Protein AF-A0A2G2ZAR7-F1 (afdb_monomer_lite)

InterPro domains:
  IPR040283 Transmembrane protein DDB_G0292058-like [PTHR31414] (15-112)

Sequence (113 aa):
MKIIEMKRNQIRTRNTNQKQGSPVLPILCNLFNPDLTSHNCGPAEVDLDNATQVLNNYVCQVSPSGICITPGRLTPTLYSQMAAAVNMSSGLYHYSPFLVELQNCEYVRQNFW

Structure (mmCIF, N/CA/C/O backbone):
data_AF-A0A2G2ZAR7-F1
#
_entry.id   AF-A0A2G2ZAR7-F1
#
loop_
_atom_site.group_PDB
_atom_site.id
_atom_site.type_symbol
_atom_site.label_atom_id
_atom_site.label_alt_id
_atom_site.label_comp_id
_atom_site.label_asym_id
_atom_site.label_entity_id
_atom_site.label_seq_id
_atom_site.pdbx_PDB_ins_code
_atom_site.Cartn_x
_atom_site.Cartn_y
_atom_site.Cartn_z
_atom_site.occupancy
_atom_site.B_iso_or_equiv
_atom_site.auth_seq_id
_atom_site.auth_comp_id
_atom_site.auth_asym_id
_atom_site.auth_atom_id
_atom_site.pdbx_PDB_model_num
ATOM 1 N N . MET A 1 1 ? 7.981 1.345 21.037 1.00 40.19 1 MET A N 1
ATOM 2 C CA . MET A 1 1 ? 8.679 2.155 20.012 1.00 40.19 1 MET A CA 1
ATOM 3 C C . MET A 1 1 ? 10.135 1.689 19.851 1.00 40.19 1 MET A C 1
ATOM 5 O O . MET A 1 1 ? 11.051 2.344 20.303 1.00 40.19 1 MET A O 1
ATOM 9 N N . LYS A 1 2 ? 10.337 0.484 19.301 1.00 31.53 2 LYS A N 1
ATOM 10 C CA . LYS A 1 2 ? 11.649 -0.126 18.947 1.00 31.53 2 LYS A CA 1
ATOM 11 C C . LYS A 1 2 ? 11.485 -1.086 17.755 1.00 31.53 2 LYS A C 1
ATOM 13 O O . LYS A 1 2 ? 12.361 -1.223 16.912 1.00 31.53 2 LYS A O 1
ATOM 18 N N . ILE A 1 3 ? 10.292 -1.676 17.634 1.00 35.41 3 ILE A N 1
ATOM 19 C CA . ILE A 1 3 ? 9.903 -2.602 16.561 1.00 35.41 3 ILE A CA 1
ATOM 20 C C . ILE A 1 3 ? 9.839 -1.914 15.177 1.00 35.41 3 ILE A C 1
ATOM 22 O O . ILE A 1 3 ? 10.224 -2.521 14.178 1.00 35.41 3 ILE A O 1
ATOM 26 N N . ILE A 1 4 ? 9.429 -0.637 15.102 1.00 41.28 4 ILE A N 1
ATOM 27 C CA . ILE A 1 4 ? 9.350 0.112 13.829 1.00 41.28 4 ILE A CA 1
ATOM 28 C C . ILE A 1 4 ? 10.751 0.447 13.277 1.00 41.28 4 ILE A C 1
ATOM 30 O O . ILE A 1 4 ? 10.983 0.320 12.075 1.00 41.28 4 ILE A O 1
ATOM 34 N N . GLU A 1 5 ? 11.719 0.792 14.132 1.00 38.62 5 GLU A N 1
ATOM 35 C CA . GLU A 1 5 ? 13.100 1.079 13.701 1.00 38.62 5 GLU A CA 1
ATOM 36 C C . GLU A 1 5 ? 13.860 -0.173 13.253 1.00 38.62 5 GLU A C 1
ATOM 38 O O . GLU A 1 5 ? 14.587 -0.125 12.259 1.00 38.62 5 GLU A O 1
ATOM 43 N N . MET A 1 6 ? 13.630 -1.320 13.904 1.00 33.38 6 MET A N 1
ATOM 44 C CA . MET A 1 6 ? 14.234 -2.590 13.487 1.00 33.38 6 MET A CA 1
ATOM 45 C C . MET A 1 6 ? 13.785 -3.022 12.079 1.00 33.38 6 MET A C 1
ATOM 47 O O . MET A 1 6 ? 14.609 -3.505 11.302 1.00 33.38 6 MET A O 1
ATOM 51 N N . LYS A 1 7 ? 12.516 -2.795 11.697 1.00 47.66 7 LYS A N 1
ATOM 52 C CA . LYS A 1 7 ? 12.031 -3.086 10.330 1.00 47.66 7 LYS A CA 1
ATOM 53 C C . LYS A 1 7 ? 12.479 -2.052 9.294 1.00 47.66 7 LYS A C 1
ATOM 55 O O . LYS A 1 7 ? 12.788 -2.437 8.167 1.00 47.66 7 LYS A O 1
ATOM 60 N N . ARG A 1 8 ? 12.586 -0.769 9.663 1.00 47.78 8 ARG A N 1
ATOM 61 C CA . ARG A 1 8 ? 13.063 0.298 8.761 1.00 47.78 8 ARG A CA 1
ATOM 62 C C . ARG A 1 8 ? 14.489 0.022 8.258 1.00 47.78 8 ARG A C 1
ATOM 64 O O . ARG A 1 8 ? 14.761 0.195 7.072 1.00 47.78 8 ARG A O 1
ATOM 71 N N . ASN A 1 9 ? 15.366 -0.505 9.118 1.00 34.78 9 ASN A N 1
ATOM 72 C CA . ASN A 1 9 ? 16.714 -0.920 8.714 1.00 34.78 9 ASN A CA 1
ATOM 73 C C . ASN A 1 9 ? 16.735 -2.196 7.858 1.00 34.78 9 ASN A C 1
ATOM 75 O O . ASN A 1 9 ? 17.569 -2.286 6.966 1.00 34.78 9 ASN A O 1
ATOM 79 N N . GLN A 1 10 ? 15.814 -3.145 8.067 1.00 42.50 10 GLN A N 1
ATOM 80 C CA . GLN A 1 10 ? 15.716 -4.377 7.261 1.00 42.50 10 GLN A CA 1
ATOM 81 C C . GLN A 1 10 ? 15.214 -4.125 5.827 1.00 42.50 10 GLN A C 1
ATOM 83 O O . GLN A 1 10 ? 15.623 -4.827 4.905 1.00 42.50 10 GLN A O 1
ATOM 88 N N . ILE A 1 11 ? 14.366 -3.111 5.612 1.00 50.78 11 ILE A N 1
ATOM 89 C CA . ILE A 1 11 ? 13.959 -2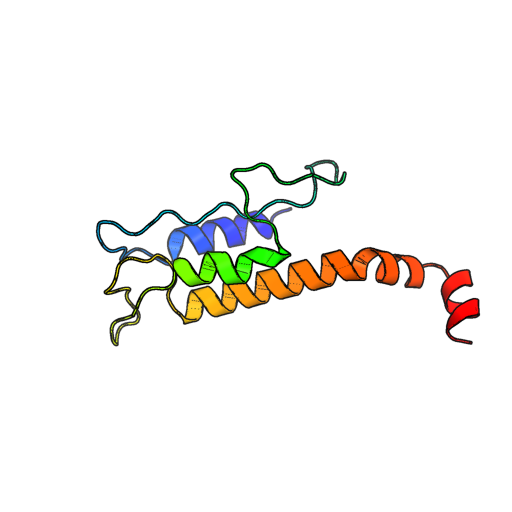.680 4.259 1.00 50.78 11 ILE A CA 1
ATOM 90 C C . ILE A 1 11 ? 15.128 -1.979 3.550 1.00 50.78 11 ILE A C 1
ATOM 92 O O . ILE A 1 11 ? 15.330 -2.165 2.351 1.00 50.78 11 ILE A O 1
ATOM 96 N N . ARG A 1 12 ? 15.946 -1.222 4.295 1.00 43.84 12 ARG A N 1
ATOM 97 C CA . ARG A 1 12 ? 17.119 -0.515 3.758 1.00 43.84 12 ARG A CA 1
ATOM 98 C C . ARG A 1 12 ? 18.260 -1.456 3.342 1.00 43.84 12 ARG A C 1
ATOM 100 O O . ARG A 1 12 ? 19.025 -1.095 2.456 1.00 43.84 12 ARG A O 1
ATOM 107 N N . THR A 1 13 ? 18.377 -2.645 3.940 1.00 39.06 13 THR A N 1
ATOM 108 C CA . THR A 1 13 ? 19.509 -3.569 3.720 1.00 39.06 13 THR A CA 1
ATOM 109 C C . THR A 1 13 ? 19.244 -4.742 2.768 1.00 39.06 13 THR A C 1
ATOM 111 O O . THR A 1 13 ? 20.197 -5.431 2.417 1.00 39.06 13 THR A O 1
ATOM 114 N N . ARG A 1 14 ? 18.011 -4.985 2.290 1.00 48.31 14 ARG A N 1
ATOM 115 C CA . ARG A 1 14 ? 17.695 -6.179 1.464 1.00 48.31 14 ARG A CA 1
ATOM 116 C C . ARG A 1 14 ? 17.771 -6.038 -0.063 1.00 48.31 14 ARG A C 1
ATOM 118 O O . ARG A 1 14 ? 17.450 -7.001 -0.747 1.00 48.31 14 ARG A O 1
ATOM 125 N N . ASN A 1 15 ? 18.205 -4.913 -0.633 1.00 50.91 15 ASN A N 1
ATOM 126 C CA . ASN A 1 15 ? 18.287 -4.774 -2.097 1.00 50.91 15 ASN A CA 1
ATOM 127 C C . ASN A 1 15 ? 19.540 -4.012 -2.543 1.00 50.91 15 ASN A C 1
ATOM 129 O O . ASN A 1 15 ? 19.493 -2.809 -2.789 1.00 50.91 15 ASN A O 1
ATOM 133 N N . THR A 1 16 ? 20.662 -4.718 -2.676 1.00 50.69 16 THR A N 1
ATOM 134 C CA . THR A 1 16 ? 21.927 -4.146 -3.171 1.00 50.69 16 THR A CA 1
ATOM 135 C C . THR A 1 16 ? 22.162 -4.335 -4.674 1.00 50.69 16 THR A C 1
ATOM 137 O O . THR A 1 16 ? 23.212 -3.942 -5.163 1.00 50.69 16 THR A O 1
ATOM 140 N N . ASN A 1 17 ? 21.185 -4.835 -5.444 1.00 59.34 17 ASN A N 1
ATOM 141 C CA . ASN A 1 17 ? 21.296 -4.973 -6.905 1.00 59.34 17 ASN A CA 1
ATOM 142 C C . ASN A 1 17 ? 20.131 -4.268 -7.619 1.00 59.34 17 ASN A C 1
ATOM 144 O O . ASN A 1 17 ? 19.208 -4.907 -8.122 1.00 59.34 17 ASN A O 1
ATOM 148 N N . GLN A 1 18 ? 20.140 -2.933 -7.614 1.00 62.72 18 GLN A N 1
ATOM 149 C CA . GLN A 1 18 ? 19.165 -2.121 -8.349 1.00 62.72 18 GLN A CA 1
ATOM 150 C C . GLN A 1 18 ? 19.697 -1.811 -9.750 1.00 62.72 18 GLN A C 1
ATOM 152 O O . GLN A 1 18 ? 20.845 -1.396 -9.907 1.00 62.72 18 GLN A O 1
ATOM 157 N N . LYS A 1 19 ? 18.857 -1.990 -10.773 1.00 69.94 19 LYS A N 1
ATOM 158 C CA . LYS A 1 19 ? 19.185 -1.584 -12.142 1.00 69.94 19 LYS A CA 1
ATOM 159 C C . LYS A 1 19 ? 19.260 -0.057 -12.235 1.00 69.94 19 LYS A C 1
ATOM 161 O O . LYS A 1 19 ? 18.475 0.666 -11.620 1.00 69.94 19 LYS A O 1
ATOM 166 N N . GLN A 1 20 ? 20.194 0.432 -13.049 1.00 71.75 20 GLN A N 1
ATOM 167 C CA . GLN A 1 20 ? 20.266 1.843 -13.431 1.00 71.75 20 GLN A CA 1
ATOM 168 C C . GLN A 1 20 ? 18.898 2.283 -13.989 1.00 71.75 20 GLN A C 1
ATOM 170 O O . GLN A 1 20 ? 18.372 1.639 -14.894 1.00 71.75 20 GLN A O 1
ATOM 175 N N . GLY A 1 21 ? 18.320 3.353 -13.435 1.00 79.69 21 GLY A N 1
ATOM 176 C CA . GLY A 1 21 ? 17.006 3.870 -13.844 1.00 79.69 21 GLY A CA 1
ATOM 177 C C . GLY A 1 21 ? 15.805 3.323 -13.062 1.00 79.69 21 GLY A C 1
ATOM 178 O O . GLY A 1 21 ? 14.673 3.655 -13.399 1.00 79.69 21 GLY A O 1
ATOM 179 N N . SER A 1 22 ? 16.008 2.517 -12.012 1.00 80.56 22 SER A N 1
ATOM 180 C CA . SER A 1 22 ? 14.894 2.046 -11.180 1.00 80.56 22 SER A CA 1
ATOM 181 C C . SER A 1 22 ? 14.136 3.207 -10.497 1.00 80.56 22 SER A C 1
ATOM 183 O O . SER A 1 22 ? 14.748 3.995 -9.760 1.00 80.56 22 SER A O 1
ATOM 185 N N . PRO A 1 23 ? 12.800 3.289 -10.657 1.00 84.12 23 PRO A N 1
ATOM 186 C CA . PRO A 1 23 ? 11.986 4.393 -10.144 1.00 84.12 23 PRO A CA 1
ATOM 187 C C . PRO A 1 23 ? 11.931 4.385 -8.615 1.00 84.12 23 PRO A C 1
ATOM 189 O O . PRO A 1 23 ? 11.918 3.319 -8.004 1.00 84.12 23 PRO A O 1
ATOM 192 N N . VAL A 1 24 ? 11.949 5.557 -7.974 1.00 87.00 24 VAL A N 1
ATOM 193 C CA . VAL A 1 24 ? 11.894 5.690 -6.503 1.00 87.00 24 VAL A CA 1
ATOM 194 C C . VAL A 1 24 ? 10.524 5.254 -5.997 1.00 87.00 24 VAL A C 1
ATOM 196 O O . VAL A 1 24 ? 9.512 5.693 -6.533 1.00 87.00 24 VAL A O 1
ATOM 199 N N . LEU A 1 25 ? 10.500 4.385 -4.982 1.00 88.81 25 LEU A N 1
ATOM 200 C CA . LEU A 1 25 ? 9.243 3.948 -4.377 1.00 88.81 25 LEU A CA 1
ATOM 201 C C . LEU A 1 25 ? 8.485 5.145 -3.793 1.00 88.81 25 LEU A C 1
ATOM 203 O O . LEU A 1 25 ? 9.118 6.021 -3.197 1.00 88.81 25 LEU A O 1
ATOM 207 N N . PRO A 1 26 ? 7.153 5.173 -3.929 1.00 89.38 26 PRO A N 1
ATOM 208 C CA . PRO A 1 26 ? 6.353 6.247 -3.381 1.00 89.38 26 PRO A CA 1
ATOM 209 C C . PRO A 1 26 ? 6.305 6.158 -1.854 1.00 89.38 26 PRO A C 1
ATOM 211 O O . PRO A 1 26 ? 6.497 5.092 -1.260 1.00 89.38 26 PRO A O 1
ATOM 214 N N . ILE A 1 27 ? 6.019 7.291 -1.223 1.00 88.44 27 ILE A N 1
ATOM 215 C CA . ILE A 1 27 ? 5.781 7.359 0.215 1.00 88.44 27 ILE A CA 1
ATOM 216 C C . ILE A 1 27 ? 4.333 6.933 0.458 1.00 88.44 27 ILE A C 1
ATOM 218 O O . ILE A 1 27 ? 3.413 7.495 -0.133 1.00 88.44 27 ILE A O 1
ATOM 222 N N . LEU A 1 28 ? 4.135 5.916 1.298 1.00 89.56 28 LEU A N 1
ATOM 223 C CA . LEU A 1 28 ? 2.801 5.553 1.769 1.00 89.56 28 LEU A CA 1
ATOM 224 C C . LEU A 1 28 ? 2.335 6.581 2.791 1.00 89.56 28 LEU A C 1
ATOM 226 O O . LEU A 1 28 ? 3.110 6.961 3.672 1.00 89.56 28 LEU A O 1
ATOM 230 N N . CYS A 1 29 ? 1.075 6.981 2.679 1.00 89.50 29 CYS A N 1
ATOM 231 C CA . CYS A 1 29 ? 0.463 7.903 3.611 1.00 89.50 29 CYS A CA 1
ATOM 232 C C . CYS A 1 29 ? 0.469 7.336 5.029 1.00 89.50 29 CYS A C 1
ATOM 234 O O . CYS A 1 29 ? 0.114 6.177 5.269 1.00 89.50 29 CYS A O 1
ATOM 236 N N . ASN A 1 30 ? 0.851 8.180 5.981 1.00 86.88 30 ASN A N 1
ATOM 237 C CA . ASN A 1 30 ? 0.595 7.908 7.380 1.00 86.88 30 ASN A CA 1
ATOM 238 C C . ASN A 1 30 ? -0.798 8.436 7.742 1.00 86.88 30 ASN A C 1
ATOM 240 O O . ASN A 1 30 ? -1.039 9.635 7.658 1.00 86.88 30 ASN A O 1
ATOM 244 N N . LEU A 1 31 ? -1.697 7.548 8.162 1.00 87.38 31 LEU A N 1
ATOM 245 C CA . LEU A 1 31 ? -3.082 7.899 8.501 1.00 87.38 31 LEU A CA 1
ATOM 246 C C . LEU A 1 31 ? -3.205 8.655 9.833 1.00 87.38 31 LEU A C 1
ATOM 248 O O . LEU A 1 31 ? -4.262 9.210 10.133 1.00 87.38 31 LEU A O 1
ATOM 252 N N . PHE A 1 32 ? -2.129 8.687 10.627 1.00 87.12 32 PHE A N 1
ATOM 253 C CA . PHE A 1 32 ? -2.108 9.328 11.936 1.00 87.12 32 PHE A CA 1
ATOM 254 C C . PHE A 1 32 ? -0.902 10.246 12.104 1.00 87.12 32 PHE A C 1
ATOM 256 O O . PHE A 1 32 ? 0.236 9.884 11.798 1.00 87.12 32 PHE A O 1
ATOM 263 N N . ASN A 1 33 ? -1.130 11.416 12.684 1.00 86.38 33 ASN A N 1
ATOM 264 C CA . ASN A 1 33 ? -0.056 12.271 13.169 1.00 86.38 33 ASN A CA 1
ATOM 265 C C . ASN A 1 33 ? 0.684 11.605 14.351 1.00 86.38 33 ASN A C 1
ATOM 267 O O . ASN A 1 33 ? 0.185 10.646 14.947 1.00 86.38 33 ASN A O 1
ATOM 271 N N . PRO A 1 34 ? 1.875 12.098 14.742 1.00 86.31 34 PRO A N 1
ATOM 272 C CA . PRO A 1 34 ? 2.597 11.576 15.908 1.00 86.31 34 PRO A CA 1
ATOM 273 C C . PRO A 1 34 ? 1.807 11.632 17.226 1.00 86.31 34 PRO A C 1
ATOM 275 O O . PRO A 1 34 ? 2.098 10.863 18.137 1.00 86.31 34 PRO A O 1
ATOM 278 N N . ASP A 1 35 ? 0.820 12.524 17.322 1.00 90.19 35 ASP A N 1
ATOM 279 C CA . ASP A 1 35 ? -0.108 12.661 18.450 1.00 90.19 35 ASP A CA 1
ATOM 280 C C . ASP A 1 35 ? -1.375 11.790 18.317 1.00 90.19 35 ASP A C 1
ATOM 282 O O . ASP A 1 35 ? -2.290 11.909 19.128 1.00 90.19 35 ASP A O 1
ATOM 286 N N . LEU A 1 36 ? -1.408 10.891 17.325 1.00 83.06 36 LEU A N 1
ATOM 287 C CA . LEU A 1 36 ? -2.494 9.952 17.015 1.00 83.06 36 LEU A CA 1
ATOM 288 C C . LEU A 1 36 ? -3.786 10.592 16.487 1.00 83.06 36 LEU A C 1
ATOM 290 O O . LEU A 1 36 ? -4.791 9.897 16.336 1.00 83.06 36 LEU A O 1
ATOM 294 N N . THR A 1 37 ? -3.776 11.882 16.156 1.00 86.88 37 THR A N 1
ATOM 295 C CA . THR A 1 37 ? -4.897 12.509 15.441 1.00 86.88 37 THR A CA 1
ATOM 296 C C . THR A 1 37 ? -4.942 12.049 13.981 1.00 86.88 37 THR A C 1
ATOM 298 O O . THR A 1 37 ? -3.917 11.674 13.406 1.00 86.88 37 THR A O 1
ATOM 301 N N . SER A 1 38 ? -6.128 12.065 13.367 1.00 85.81 38 SER A N 1
ATOM 302 C CA . SER A 1 38 ? -6.296 11.716 11.951 1.00 85.81 38 SER A CA 1
ATOM 303 C C . SER A 1 38 ? -5.497 12.663 11.054 1.00 85.81 38 SER A C 1
ATOM 305 O O . SER A 1 38 ? -5.597 13.884 11.198 1.00 85.81 38 SER A O 1
ATOM 307 N N . HIS A 1 39 ? -4.750 12.107 10.105 1.00 84.81 39 HIS A N 1
ATOM 308 C CA . HIS A 1 39 ? -3.972 12.860 9.129 1.00 84.81 39 HIS A CA 1
ATOM 309 C C . HIS A 1 39 ? -4.540 12.660 7.719 1.00 84.81 39 HIS A C 1
ATOM 311 O O . HIS A 1 39 ? -4.740 11.528 7.280 1.00 84.81 39 HIS A O 1
ATOM 317 N N . ASN A 1 40 ? -4.772 13.763 7.003 1.00 84.50 40 ASN A N 1
ATOM 318 C CA . ASN A 1 40 ? -5.134 13.716 5.589 1.00 84.50 40 ASN A CA 1
ATOM 319 C C . ASN A 1 40 ? -3.865 13.656 4.741 1.00 84.50 40 ASN A C 1
ATOM 321 O O . ASN A 1 40 ? -3.019 14.544 4.827 1.00 84.50 40 ASN A O 1
ATOM 325 N N . CYS A 1 41 ? -3.778 12.641 3.888 1.00 85.69 41 CYS A N 1
ATOM 326 C CA . CYS A 1 41 ? -2.638 12.416 3.011 1.0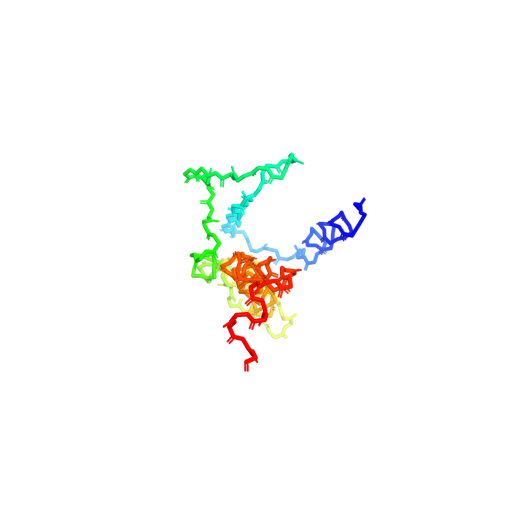0 85.69 41 CYS A CA 1
ATOM 327 C C . CYS A 1 41 ? -2.386 13.608 2.079 1.00 85.69 41 CYS A C 1
ATOM 329 O O . CYS A 1 41 ? -3.310 14.145 1.459 1.00 85.69 41 CYS A O 1
ATOM 331 N N . GLY A 1 42 ? -1.121 14.003 1.948 1.00 85.56 42 GLY A N 1
ATOM 332 C CA . GLY A 1 42 ? -0.704 15.025 0.996 1.00 85.56 42 GLY A CA 1
ATOM 333 C C . GLY A 1 42 ? -0.687 14.515 -0.454 1.00 85.56 42 GLY A C 1
ATOM 334 O O . GLY A 1 42 ? -0.651 13.311 -0.697 1.00 85.56 42 GLY A O 1
ATOM 335 N N . PRO A 1 43 ? -0.611 15.413 -1.454 1.00 81.50 43 PRO A N 1
ATOM 336 C CA . PRO A 1 43 ? -0.591 15.041 -2.876 1.00 81.50 43 PRO A CA 1
ATOM 337 C C . PRO A 1 43 ? 0.645 14.226 -3.306 1.00 81.50 43 PRO A C 1
ATOM 339 O O . PRO A 1 43 ? 0.659 13.664 -4.397 1.00 81.50 43 PRO A O 1
ATOM 342 N N . ALA A 1 44 ? 1.693 14.181 -2.478 1.00 83.38 44 ALA A N 1
ATOM 343 C CA . ALA A 1 44 ? 2.903 13.389 -2.712 1.00 83.38 44 ALA A CA 1
ATOM 344 C C . ALA A 1 44 ? 2.878 12.017 -2.009 1.00 83.38 44 ALA A C 1
ATOM 346 O O . ALA A 1 44 ? 3.842 11.255 -2.116 1.00 83.38 44 ALA A O 1
ATOM 347 N N . GLU A 1 45 ? 1.805 11.713 -1.279 1.00 88.56 45 GLU A N 1
ATOM 348 C CA . GLU A 1 45 ? 1.632 10.467 -0.546 1.00 88.56 45 GLU A CA 1
ATOM 349 C C . GLU A 1 45 ? 0.615 9.570 -1.243 1.00 88.56 45 GLU A C 1
ATOM 351 O O . GLU A 1 45 ? -0.340 10.022 -1.874 1.00 88.56 45 GLU A O 1
ATOM 356 N N . VAL A 1 46 ? 0.830 8.267 -1.124 1.00 91.44 46 VAL A N 1
ATOM 357 C CA . VAL A 1 46 ? -0.082 7.266 -1.662 1.00 91.44 46 VAL A CA 1
ATOM 358 C C . VAL A 1 46 ? -1.036 6.834 -0.567 1.00 91.44 46 VAL A C 1
ATOM 360 O O . VAL A 1 46 ? -0.606 6.314 0.465 1.00 91.44 46 VAL A O 1
ATOM 363 N N . ASP A 1 47 ? -2.323 7.044 -0.823 1.00 90.00 47 ASP A N 1
ATOM 364 C CA . ASP A 1 47 ? -3.403 6.566 0.028 1.00 90.00 47 ASP A CA 1
ATOM 365 C C . ASP A 1 47 ? -3.330 5.045 0.224 1.00 90.00 47 ASP A C 1
ATOM 367 O O . ASP A 1 47 ? -2.948 4.297 -0.686 1.00 90.00 47 ASP A O 1
ATOM 371 N N . LEU A 1 48 ? -3.685 4.591 1.426 1.00 89.31 48 LEU A N 1
ATOM 372 C CA . LEU A 1 48 ? -3.557 3.193 1.810 1.00 89.31 48 LEU A CA 1
ATOM 373 C C . LEU A 1 48 ? -4.428 2.260 0.957 1.00 89.31 48 LEU A C 1
ATOM 375 O O . LEU A 1 48 ? -3.991 1.146 0.663 1.00 89.31 48 LEU A O 1
ATOM 379 N N . ASP A 1 49 ? -5.595 2.712 0.501 1.00 89.06 49 ASP A N 1
ATOM 380 C CA . ASP A 1 49 ? -6.510 1.903 -0.309 1.00 89.06 49 ASP A CA 1
ATOM 381 C C . ASP A 1 49 ? -5.999 1.725 -1.747 1.00 89.06 49 ASP A C 1
ATOM 383 O O . ASP A 1 49 ? -6.196 0.678 -2.366 1.00 89.06 49 ASP A O 1
ATOM 387 N N . ASN A 1 50 ? -5.240 2.699 -2.257 1.00 92.06 50 ASN A N 1
ATOM 388 C CA . ASN A 1 50 ? -4.636 2.648 -3.595 1.00 92.06 50 ASN A CA 1
ATOM 389 C C . ASN A 1 50 ? -3.204 2.084 -3.594 1.00 92.06 50 ASN A C 1
ATOM 391 O O . ASN A 1 50 ? -2.619 1.820 -4.652 1.00 92.06 50 ASN A O 1
ATOM 395 N N . ALA A 1 51 ? -2.612 1.887 -2.416 1.00 93.00 51 ALA A N 1
ATOM 396 C CA . ALA A 1 51 ? -1.200 1.567 -2.260 1.00 93.00 51 ALA A CA 1
ATOM 397 C C . ALA A 1 51 ? -0.768 0.281 -2.973 1.00 93.00 51 ALA A C 1
ATOM 399 O O . ALA A 1 51 ? 0.297 0.257 -3.591 1.00 93.00 51 ALA A O 1
ATOM 400 N N . THR A 1 52 ? -1.574 -0.783 -2.944 1.00 94.94 52 THR A N 1
ATOM 401 C CA . THR A 1 52 ? -1.226 -2.049 -3.619 1.00 94.94 52 THR A CA 1
ATOM 402 C C . THR A 1 52 ? -1.166 -1.902 -5.137 1.00 94.94 52 THR A C 1
ATOM 404 O O . THR A 1 52 ? -0.266 -2.464 -5.771 1.00 94.94 52 THR A O 1
ATOM 407 N N . GLN A 1 53 ? -2.080 -1.118 -5.712 1.00 95.62 53 GLN A N 1
ATOM 408 C CA . GLN A 1 53 ? -2.129 -0.830 -7.141 1.00 95.62 53 GLN A CA 1
ATOM 409 C C . GLN A 1 53 ? -0.935 0.026 -7.564 1.00 95.62 53 GLN A C 1
ATOM 411 O O . GLN A 1 53 ? -0.265 -0.296 -8.546 1.00 95.62 53 GLN A O 1
ATOM 416 N N . VAL A 1 54 ? -0.617 1.075 -6.800 1.00 94.44 54 VAL A N 1
ATOM 417 C CA . VAL A 1 54 ? 0.535 1.934 -7.099 1.00 94.44 54 VAL A CA 1
ATOM 418 C C . VAL A 1 54 ? 1.844 1.152 -6.980 1.00 94.44 54 VAL A C 1
ATOM 420 O O . VAL A 1 54 ? 2.671 1.219 -7.886 1.00 94.44 54 VAL A O 1
ATOM 423 N N . LEU A 1 55 ? 2.030 0.368 -5.911 1.00 93.69 55 LEU A N 1
ATOM 424 C CA . LEU A 1 55 ? 3.240 -0.439 -5.701 1.00 93.69 55 LEU A CA 1
ATOM 425 C C . LEU A 1 55 ? 3.453 -1.487 -6.802 1.00 93.69 55 LEU A C 1
ATOM 427 O O . LEU A 1 55 ? 4.602 -1.800 -7.118 1.00 93.69 55 LEU A O 1
ATOM 431 N N . ASN A 1 56 ? 2.382 -1.993 -7.422 1.00 95.38 56 ASN A N 1
ATOM 432 C CA . ASN A 1 56 ? 2.481 -2.964 -8.513 1.00 95.38 56 ASN A CA 1
ATOM 433 C C . ASN A 1 56 ? 3.262 -2.409 -9.721 1.00 95.38 56 ASN A C 1
ATOM 435 O O . ASN A 1 56 ? 3.997 -3.144 -10.376 1.00 95.38 56 ASN A O 1
ATOM 439 N N . ASN A 1 57 ? 3.203 -1.093 -9.956 1.00 94.81 57 ASN A N 1
ATOM 440 C CA . ASN A 1 57 ? 3.950 -0.428 -11.031 1.00 94.81 57 ASN A CA 1
ATOM 441 C C . ASN A 1 57 ? 5.473 -0.389 -10.793 1.00 94.81 57 ASN A C 1
ATOM 443 O O . ASN A 1 57 ? 6.230 -0.009 -11.683 1.00 94.81 57 ASN A O 1
ATOM 447 N N . TYR A 1 58 ? 5.939 -0.779 -9.602 1.00 93.56 58 TYR A N 1
ATOM 448 C CA . TYR A 1 58 ? 7.357 -0.811 -9.225 1.00 93.56 58 TYR A CA 1
ATOM 449 C C . TYR A 1 58 ? 7.930 -2.233 -9.203 1.00 93.56 58 TYR A C 1
ATOM 451 O O . TYR A 1 58 ? 9.091 -2.418 -8.805 1.00 93.56 58 TYR A O 1
ATOM 459 N N . VAL A 1 59 ? 7.133 -3.227 -9.606 1.00 94.38 59 VAL A N 1
ATOM 460 C CA . VAL A 1 59 ? 7.542 -4.630 -9.675 1.00 94.38 59 VAL A CA 1
ATOM 461 C C . VAL A 1 59 ? 8.432 -4.854 -10.892 1.00 94.38 59 VAL A C 1
ATOM 463 O O . VAL A 1 59 ? 8.081 -4.518 -12.019 1.00 94.38 59 VAL A O 1
ATOM 466 N N . CYS A 1 60 ? 9.602 -5.435 -10.656 1.00 93.81 60 CYS A N 1
ATOM 467 C CA . CYS A 1 60 ? 10.538 -5.831 -11.696 1.00 93.81 60 CYS A CA 1
ATOM 468 C C . CYS A 1 60 ? 10.350 -7.309 -12.070 1.00 93.81 60 CYS A C 1
ATOM 470 O O . CYS A 1 60 ? 9.952 -8.138 -11.246 1.00 93.81 60 CYS A O 1
ATOM 472 N N . GLN A 1 61 ? 10.735 -7.673 -13.293 1.00 94.06 61 GLN A N 1
ATOM 473 C CA . GLN A 1 61 ? 11.050 -9.062 -13.615 1.00 94.06 61 GLN A CA 1
ATOM 474 C C . GLN A 1 61 ? 12.367 -9.443 -12.939 1.00 94.06 61 GLN A C 1
ATOM 476 O O . GLN A 1 61 ? 13.275 -8.613 -12.831 1.00 94.06 61 GLN A O 1
ATOM 481 N N . VAL A 1 62 ? 12.483 -10.697 -12.504 1.00 93.75 62 VAL A N 1
ATOM 482 C CA . VAL A 1 62 ? 13.652 -11.197 -11.772 1.00 93.75 62 VAL A CA 1
ATOM 483 C C . VAL A 1 62 ? 14.418 -12.255 -12.562 1.00 93.75 62 VAL A C 1
ATOM 485 O O . VAL A 1 62 ? 13.834 -13.029 -13.315 1.00 93.75 62 VAL A O 1
ATOM 488 N N . SER A 1 63 ? 15.736 -12.298 -12.371 1.00 92.44 63 SER A N 1
ATOM 489 C CA . SER A 1 63 ? 16.594 -13.407 -12.793 1.00 92.44 63 SER A CA 1
ATOM 490 C C . SER A 1 63 ? 16.290 -14.685 -11.988 1.00 92.44 63 SER A C 1
ATOM 492 O O . SER A 1 63 ? 15.652 -14.610 -10.933 1.00 92.44 63 SER A O 1
ATOM 494 N N . PRO A 1 64 ? 16.835 -15.853 -12.384 1.00 92.38 64 PRO A N 1
ATOM 495 C CA . PRO A 1 64 ? 16.769 -17.072 -11.567 1.00 92.38 64 PRO A CA 1
ATOM 496 C C . PRO A 1 64 ? 17.374 -16.917 -10.162 1.00 92.38 64 PRO A C 1
ATOM 498 O O . PRO A 1 64 ? 16.984 -17.617 -9.236 1.00 92.38 64 PRO A O 1
ATOM 501 N N . SER A 1 65 ? 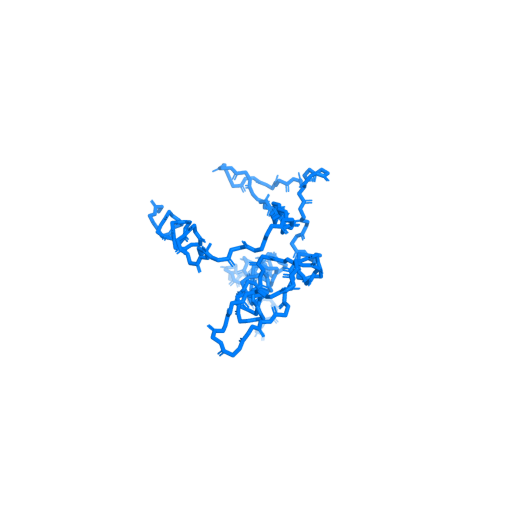18.308 -15.976 -9.988 1.00 89.31 65 SER A N 1
ATOM 502 C CA . SER A 1 65 ? 18.901 -15.615 -8.693 1.00 89.31 65 SER A CA 1
ATOM 503 C C . SER A 1 65 ? 18.068 -14.610 -7.879 1.00 89.31 65 SER A C 1
ATOM 505 O O . SER A 1 65 ? 18.507 -14.180 -6.816 1.00 89.31 65 SER A O 1
ATOM 507 N N . GLY A 1 66 ? 16.878 -14.222 -8.355 1.00 86.62 66 GLY A N 1
ATOM 508 C CA . GLY A 1 66 ? 15.955 -13.331 -7.646 1.00 86.62 66 GLY A CA 1
ATOM 509 C C . GLY A 1 66 ? 16.293 -11.840 -7.745 1.00 86.62 66 GLY A C 1
ATOM 510 O O . GLY A 1 66 ? 15.783 -11.048 -6.955 1.00 86.62 66 GLY A O 1
ATOM 511 N N . ILE A 1 67 ? 17.144 -11.440 -8.694 1.00 88.50 67 ILE A N 1
ATOM 512 C CA . ILE A 1 67 ? 17.594 -10.052 -8.869 1.00 88.50 67 ILE A CA 1
ATOM 513 C C . ILE A 1 67 ? 16.765 -9.375 -9.959 1.00 88.50 67 ILE A C 1
ATOM 515 O O . ILE A 1 67 ? 16.545 -9.966 -11.012 1.00 88.50 67 ILE A O 1
ATOM 519 N N . CYS A 1 68 ? 16.347 -8.125 -9.745 1.00 88.94 68 CYS A N 1
ATOM 520 C CA . CYS A 1 68 ? 15.651 -7.341 -10.767 1.00 88.94 68 CYS A CA 1
ATOM 521 C C . CYS A 1 68 ? 16.480 -7.204 -12.056 1.00 88.94 68 CYS A C 1
ATOM 523 O O . CYS A 1 68 ? 17.590 -6.670 -12.032 1.00 88.94 68 CYS A O 1
ATOM 525 N N . ILE A 1 69 ? 15.916 -7.625 -13.190 1.00 92.06 69 ILE A N 1
ATOM 526 C CA . ILE A 1 69 ? 16.530 -7.486 -14.522 1.00 92.06 69 ILE A CA 1
ATOM 527 C C . ILE A 1 69 ? 15.895 -6.371 -15.360 1.00 92.06 69 ILE A C 1
ATOM 529 O O . ILE A 1 69 ? 16.569 -5.810 -16.226 1.00 92.06 69 ILE A O 1
ATOM 533 N N . THR A 1 70 ? 14.650 -5.994 -15.062 1.00 91.75 70 THR A N 1
ATOM 534 C CA . THR A 1 70 ? 13.980 -4.809 -15.618 1.00 91.75 70 THR A CA 1
ATOM 535 C C . THR A 1 70 ? 13.983 -3.655 -14.609 1.00 91.75 70 THR A C 1
ATOM 537 O O . THR A 1 70 ? 14.160 -3.892 -13.408 1.00 91.75 70 THR A O 1
ATOM 540 N N . PRO A 1 71 ? 13.784 -2.399 -15.057 1.00 90.50 71 PRO A N 1
ATOM 541 C CA . PRO A 1 71 ? 13.560 -1.279 -14.150 1.00 90.50 71 PRO A CA 1
ATOM 542 C C . PRO A 1 71 ? 12.415 -1.575 -13.175 1.00 90.50 71 PRO A C 1
ATOM 544 O O . PRO A 1 71 ? 11.360 -2.067 -13.564 1.00 90.50 71 PRO A O 1
ATOM 547 N N . GLY A 1 72 ? 12.660 -1.297 -11.900 1.00 89.19 72 GLY A N 1
ATOM 548 C CA . GLY A 1 72 ? 11.761 -1.600 -10.789 1.00 89.19 72 GLY A CA 1
ATOM 549 C C . GLY A 1 72 ? 12.548 -1.718 -9.485 1.00 89.19 72 GLY A C 1
ATOM 550 O O . GLY A 1 72 ? 13.782 -1.792 -9.495 1.00 89.19 72 GLY A O 1
ATOM 551 N N . ARG A 1 73 ? 11.855 -1.676 -8.347 1.00 88.38 73 ARG A N 1
ATOM 552 C CA . ARG A 1 73 ? 12.475 -1.806 -7.011 1.00 88.38 73 ARG A CA 1
ATOM 553 C C . ARG A 1 73 ? 11.931 -2.972 -6.201 1.00 88.38 73 ARG A C 1
ATOM 555 O O . ARG A 1 73 ? 12.558 -3.347 -5.211 1.00 88.38 73 ARG A O 1
ATOM 562 N N . LEU A 1 74 ? 10.793 -3.532 -6.602 1.00 92.19 74 LEU A N 1
ATOM 563 C CA . LEU A 1 74 ? 10.161 -4.644 -5.909 1.00 92.19 74 LEU A CA 1
ATOM 564 C C . LEU A 1 74 ? 10.346 -5.918 -6.720 1.00 92.19 74 LEU A C 1
ATOM 566 O O . LEU A 1 74 ? 9.950 -5.987 -7.877 1.00 92.19 74 LEU A O 1
ATOM 570 N N . THR A 1 75 ? 10.913 -6.947 -6.100 1.00 94.06 75 THR A N 1
ATOM 571 C CA . THR A 1 75 ? 10.751 -8.306 -6.619 1.00 94.06 75 THR A CA 1
ATOM 572 C C . THR A 1 75 ? 9.309 -8.759 -6.363 1.00 94.06 75 THR A C 1
ATOM 574 O O . THR A 1 75 ? 8.682 -8.251 -5.426 1.00 94.06 75 THR A O 1
ATOM 577 N N . PRO A 1 76 ? 8.774 -9.736 -7.113 1.00 95.62 76 PRO A N 1
ATOM 578 C CA . PRO A 1 76 ? 7.427 -10.256 -6.866 1.00 95.62 76 PRO A CA 1
ATOM 579 C C . PRO A 1 76 ? 7.209 -10.706 -5.410 1.00 95.62 76 PRO A C 1
ATOM 581 O O . PRO A 1 76 ? 6.177 -10.417 -4.810 1.00 95.62 76 PRO A O 1
ATOM 584 N N . THR A 1 77 ? 8.221 -11.333 -4.801 1.00 94.12 77 THR A N 1
ATOM 585 C CA . THR A 1 77 ? 8.191 -11.759 -3.393 1.00 94.12 77 THR A CA 1
ATOM 586 C C . THR A 1 77 ? 8.170 -10.586 -2.415 1.00 94.12 77 THR A C 1
ATOM 588 O O . THR A 1 77 ? 7.496 -10.646 -1.390 1.00 94.12 77 THR A O 1
ATOM 591 N N . LEU A 1 78 ? 8.916 -9.511 -2.690 1.00 92.25 78 LEU A N 1
ATOM 592 C CA . LEU A 1 78 ? 8.893 -8.330 -1.827 1.00 92.25 78 LEU A CA 1
ATOM 593 C C . LEU A 1 78 ? 7.564 -7.578 -1.961 1.00 92.25 78 LEU A C 1
ATOM 595 O O . LEU A 1 78 ? 7.000 -7.148 -0.956 1.00 92.25 78 LEU A O 1
ATOM 599 N N . TYR A 1 79 ? 7.046 -7.467 -3.186 1.00 95.00 79 TYR A N 1
ATOM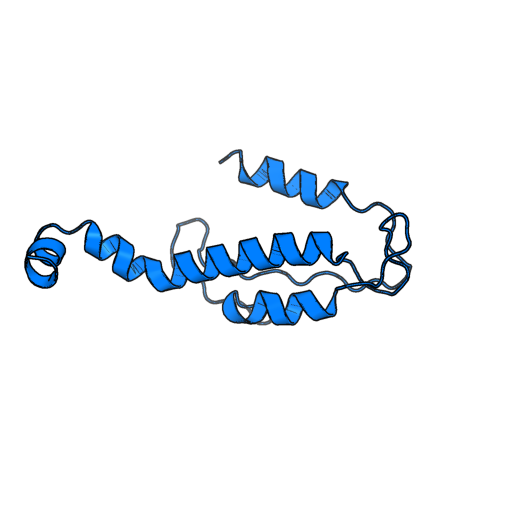 600 C CA . TYR A 1 79 ? 5.737 -6.881 -3.446 1.00 95.00 79 TYR A CA 1
ATOM 601 C C . TYR A 1 79 ? 4.630 -7.612 -2.687 1.00 95.00 79 TYR A C 1
ATOM 603 O O . TYR A 1 79 ? 3.852 -6.954 -2.006 1.00 95.00 79 TYR A O 1
ATOM 611 N N . SER A 1 80 ? 4.589 -8.948 -2.716 1.00 96.06 80 SER A N 1
ATOM 612 C CA . SER A 1 80 ? 3.546 -9.701 -2.008 1.00 96.06 80 SER A CA 1
ATOM 613 C C . SER A 1 80 ? 3.580 -9.479 -0.491 1.00 96.06 80 SER A C 1
ATOM 615 O O . SER A 1 80 ? 2.531 -9.308 0.129 1.00 96.06 80 SER A O 1
ATOM 617 N N . GLN A 1 81 ? 4.773 -9.386 0.110 1.00 94.62 81 GLN A N 1
ATOM 618 C CA . GLN A 1 81 ? 4.924 -9.051 1.532 1.00 94.62 81 GLN A CA 1
ATOM 619 C C . GLN A 1 81 ? 4.434 -7.632 1.849 1.00 94.62 81 GLN A C 1
ATOM 621 O O . GLN A 1 81 ? 3.770 -7.420 2.865 1.00 94.62 81 GLN A O 1
ATOM 626 N N . MET A 1 82 ? 4.746 -6.661 0.987 1.00 92.81 82 MET A N 1
ATOM 627 C CA . MET A 1 82 ? 4.284 -5.280 1.149 1.00 92.81 82 MET A CA 1
ATOM 628 C C . MET A 1 82 ? 2.771 -5.163 0.950 1.00 92.81 82 MET A C 1
ATOM 630 O O . MET A 1 82 ? 2.107 -4.528 1.762 1.00 92.81 82 MET A O 1
ATOM 634 N N . ALA A 1 83 ? 2.217 -5.817 -0.071 1.00 94.38 83 ALA A N 1
ATOM 635 C CA . ALA A 1 83 ? 0.786 -5.831 -0.347 1.00 94.38 83 ALA A CA 1
ATOM 636 C C . ALA A 1 83 ? -0.006 -6.460 0.807 1.00 94.38 83 ALA A C 1
ATOM 638 O O . ALA A 1 83 ? -1.024 -5.913 1.220 1.00 94.38 83 ALA A O 1
ATOM 639 N N . ALA A 1 84 ? 0.496 -7.546 1.403 1.00 94.81 84 ALA A N 1
ATOM 640 C CA . ALA A 1 84 ? -0.104 -8.120 2.604 1.00 94.81 84 ALA A CA 1
ATOM 641 C C . ALA A 1 84 ? -0.112 -7.122 3.776 1.00 94.81 84 ALA A C 1
ATOM 643 O O . ALA A 1 84 ? -1.121 -6.989 4.463 1.00 94.81 84 ALA A O 1
ATOM 644 N N . ALA A 1 85 ? 0.989 -6.393 3.993 1.00 91.12 85 ALA A N 1
ATOM 645 C CA . ALA A 1 85 ? 1.065 -5.376 5.042 1.00 91.12 85 ALA A CA 1
ATOM 646 C C . ALA A 1 85 ? 0.099 -4.203 4.801 1.00 91.12 85 ALA A C 1
ATOM 648 O O . ALA A 1 85 ? -0.549 -3.749 5.743 1.00 91.12 85 ALA A O 1
ATOM 649 N N . VAL A 1 86 ? -0.025 -3.752 3.550 1.00 92.69 86 VAL A N 1
ATOM 650 C CA . VAL A 1 86 ? -0.985 -2.718 3.139 1.00 92.69 86 VAL A CA 1
ATOM 651 C C . VAL A 1 86 ? -2.416 -3.190 3.387 1.00 92.69 86 VAL A C 1
ATOM 653 O O . VAL A 1 86 ? -3.152 -2.509 4.090 1.00 92.69 86 VAL A O 1
ATOM 656 N N . ASN A 1 87 ? -2.782 -4.385 2.915 1.00 93.12 87 ASN A N 1
ATOM 657 C CA . ASN A 1 87 ? -4.126 -4.936 3.097 1.00 93.12 87 ASN A CA 1
ATOM 658 C C . ASN A 1 87 ? -4.481 -5.122 4.579 1.00 93.12 87 ASN A C 1
ATOM 660 O O . ASN A 1 87 ? -5.590 -4.795 4.989 1.00 93.12 87 ASN A O 1
ATOM 664 N N . MET A 1 88 ? -3.540 -5.606 5.400 1.00 91.69 88 MET A N 1
ATOM 665 C CA . MET A 1 88 ? -3.744 -5.708 6.851 1.00 91.69 88 MET A CA 1
ATOM 666 C C . MET A 1 88 ? -3.963 -4.336 7.490 1.00 91.69 88 MET A C 1
ATOM 668 O O . MET A 1 88 ? -4.859 -4.182 8.315 1.00 91.69 88 MET A O 1
ATOM 672 N N . SER A 1 89 ? -3.162 -3.342 7.106 1.00 89.81 89 SER A N 1
ATOM 673 C CA . SER A 1 89 ? -3.296 -1.979 7.628 1.00 89.81 89 SER A CA 1
ATOM 674 C C . SER A 1 89 ? -4.623 -1.341 7.208 1.00 89.81 89 SER A C 1
ATOM 676 O O . SER A 1 89 ? -5.279 -0.732 8.044 1.00 89.81 89 SER A O 1
ATOM 678 N N . SER A 1 90 ? -5.041 -1.528 5.951 1.00 90.44 90 SER A N 1
ATOM 679 C CA . SER A 1 90 ? -6.314 -1.019 5.420 1.00 90.44 90 SER A CA 1
ATOM 680 C C . SER A 1 90 ? -7.492 -1.663 6.152 1.00 90.44 90 SER A C 1
ATOM 682 O O . SER A 1 90 ? -8.354 -0.958 6.668 1.00 90.44 90 SER A O 1
ATOM 684 N N . GLY A 1 91 ? -7.469 -2.988 6.336 1.00 90.56 91 GLY A N 1
ATOM 685 C CA . GLY A 1 91 ? -8.473 -3.682 7.141 1.00 90.56 91 GLY A CA 1
ATOM 686 C C . GLY A 1 91 ? -8.548 -3.139 8.570 1.00 90.56 91 GLY A C 1
ATOM 687 O O . GLY A 1 91 ? -9.623 -2.777 9.035 1.00 90.56 91 GLY A O 1
ATOM 688 N N . LEU A 1 92 ? -7.416 -3.019 9.266 1.00 89.62 92 LEU A N 1
ATOM 689 C CA . LEU A 1 92 ? -7.397 -2.478 10.631 1.00 89.62 92 LEU A CA 1
ATOM 690 C C . LEU A 1 92 ? -7.921 -1.040 10.712 1.00 89.62 92 LEU A C 1
ATOM 692 O O . LEU A 1 92 ? -8.575 -0.701 11.694 1.00 89.62 92 LEU A O 1
ATOM 696 N N . TYR A 1 93 ? -7.644 -0.213 9.705 1.00 88.31 93 TYR A N 1
ATOM 697 C CA . TYR A 1 93 ? -8.132 1.160 9.649 1.00 88.31 93 TYR A CA 1
ATOM 698 C C . TYR A 1 93 ? -9.649 1.219 9.439 1.00 88.31 93 TYR A C 1
ATOM 700 O O . TYR A 1 93 ? -10.351 1.849 10.224 1.00 88.31 93 TYR A O 1
ATOM 708 N N . HIS A 1 94 ? -10.173 0.497 8.446 1.00 90.44 94 HIS A N 1
ATOM 709 C CA . HIS A 1 94 ? -11.605 0.511 8.127 1.00 90.44 94 HIS A CA 1
ATOM 710 C C . HIS A 1 94 ? -12.462 -0.183 9.187 1.00 90.44 94 HIS A C 1
ATOM 712 O O . HIS A 1 94 ? -13.571 0.261 9.475 1.00 90.44 94 HIS A O 1
ATOM 718 N N . TYR A 1 95 ? -11.952 -1.247 9.812 1.00 92.75 95 TYR A N 1
ATOM 719 C CA . TYR A 1 95 ? -12.662 -1.948 10.885 1.00 92.75 95 TYR A CA 1
ATOM 720 C C . TYR A 1 95 ? -12.434 -1.333 12.269 1.00 92.75 95 TYR A C 1
ATOM 722 O O . TYR A 1 95 ? -13.090 -1.750 13.222 1.00 92.75 95 TYR A O 1
ATOM 730 N N . SER A 1 96 ? -11.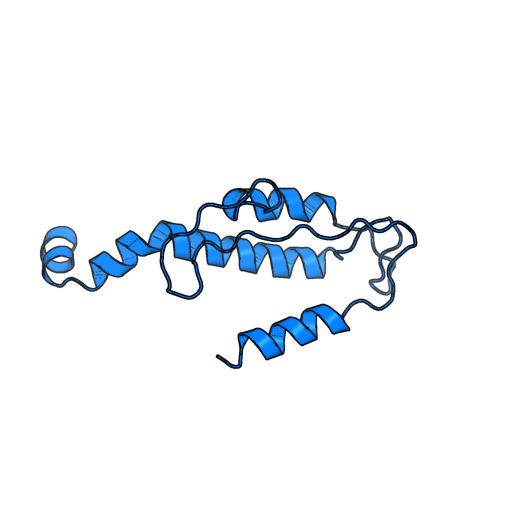547 -0.343 12.413 1.00 89.25 96 SER A N 1
ATOM 731 C CA . SER A 1 96 ? -11.226 0.250 13.716 1.00 89.25 96 SER A CA 1
ATOM 732 C C . SER A 1 96 ? -12.459 0.768 14.472 1.00 89.25 96 SER A C 1
ATOM 734 O O . SER A 1 96 ? -12.557 0.454 15.658 1.00 89.25 96 SER A O 1
ATOM 736 N N . PRO A 1 97 ? -13.410 1.503 13.855 1.00 89.50 97 PRO A N 1
ATOM 737 C CA . PRO A 1 97 ? -14.587 2.002 14.568 1.00 89.50 97 PRO A CA 1
ATOM 738 C C . PRO A 1 97 ? -15.425 0.868 15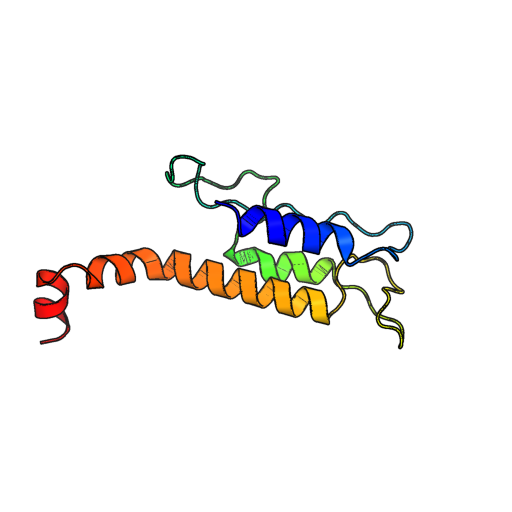.165 1.00 89.50 97 PRO A C 1
ATOM 740 O O . PRO A 1 97 ? -15.733 0.885 16.352 1.00 89.50 97 PRO A O 1
ATOM 743 N N . PHE A 1 98 ? -15.681 -0.175 14.374 1.00 90.56 98 PHE A N 1
ATOM 744 C CA . PHE A 1 98 ? -16.385 -1.370 14.834 1.00 90.56 98 PHE A CA 1
ATOM 745 C C . PHE A 1 98 ? -15.628 -2.090 15.962 1.00 90.56 98 PHE A C 1
ATOM 747 O O . PHE A 1 98 ? -16.213 -2.455 16.979 1.00 90.56 98 PHE A O 1
ATOM 754 N N . LEU A 1 99 ? -14.310 -2.266 15.824 1.00 90.81 99 LEU A N 1
ATOM 755 C CA . LEU A 1 99 ? -13.491 -2.912 16.856 1.00 90.81 99 LEU A CA 1
ATOM 756 C C . LEU A 1 99 ? -13.488 -2.127 18.178 1.00 90.81 99 LEU A C 1
ATOM 758 O O . LEU A 1 99 ? -13.420 -2.737 19.243 1.00 90.81 99 LEU A O 1
ATOM 762 N N . VAL A 1 100 ? -13.577 -0.795 18.121 1.00 90.81 100 VAL A N 1
ATOM 763 C CA . VAL A 1 100 ? -13.716 0.063 19.309 1.00 90.81 100 VAL A CA 1
ATOM 764 C C . VAL A 1 100 ? -15.102 -0.097 19.939 1.00 90.81 100 VAL A C 1
ATOM 766 O O . VAL A 1 100 ? -15.203 -0.197 21.161 1.00 90.81 100 VAL A O 1
ATOM 769 N N . GLU A 1 101 ? -16.164 -0.194 19.139 1.00 92.00 101 GLU A N 1
ATOM 770 C CA . GLU A 1 101 ? -17.526 -0.430 19.642 1.00 92.00 101 GLU A CA 1
ATOM 771 C C . GLU A 1 101 ? -17.663 -1.772 20.372 1.00 92.00 101 GLU A C 1
ATOM 773 O O . GLU A 1 101 ? -18.357 -1.849 21.384 1.00 92.00 101 GLU A O 1
ATOM 778 N N . LEU A 1 102 ? -16.940 -2.812 19.944 1.00 92.75 102 LEU A N 1
ATOM 779 C CA . LEU A 1 102 ? -16.911 -4.103 20.643 1.00 92.75 102 LEU A CA 1
ATOM 780 C C . LEU A 1 102 ? -16.341 -4.024 22.070 1.00 92.75 102 LEU A C 1
ATOM 782 O O . LEU A 1 102 ? -16.602 -4.911 22.881 1.00 92.75 102 LEU A O 1
ATOM 786 N N . GLN A 1 103 ? -15.580 -2.978 22.405 1.00 91.81 103 GLN A N 1
ATOM 787 C CA . GLN A 1 103 ? -15.143 -2.734 23.783 1.00 91.81 103 GLN A CA 1
ATOM 788 C C . GLN A 1 103 ? -16.290 -2.214 24.668 1.00 91.81 103 GLN A C 1
ATOM 790 O O . GLN A 1 103 ? -16.221 -2.313 25.895 1.00 91.81 103 GLN A O 1
ATOM 795 N N . ASN A 1 104 ? -17.349 -1.659 24.073 1.00 93.06 104 ASN A N 1
ATOM 796 C CA . ASN A 1 104 ? -18.494 -1.134 24.798 1.00 93.06 104 ASN A CA 1
ATOM 797 C C . ASN A 1 104 ? -19.500 -2.255 25.113 1.00 93.06 104 ASN A C 1
ATOM 799 O O . ASN A 1 104 ? -20.207 -2.759 24.240 1.00 93.06 104 ASN A O 1
ATOM 803 N N . CYS A 1 105 ? -19.610 -2.609 26.396 1.00 93.12 105 CYS A N 1
ATOM 804 C CA . CYS A 1 105 ? -20.533 -3.642 26.873 1.00 93.12 105 CYS A CA 1
ATOM 805 C C . CYS A 1 105 ? -21.997 -3.383 26.489 1.00 93.12 105 CYS A C 1
ATOM 807 O O . CYS A 1 105 ? -22.739 -4.337 26.259 1.00 93.12 105 CYS A O 1
ATOM 809 N N . GLU A 1 106 ? -22.432 -2.122 26.424 1.00 94.31 106 GLU A N 1
ATOM 810 C CA . GLU A 1 106 ? -23.797 -1.796 26.013 1.00 94.31 106 GLU A CA 1
ATOM 811 C C . GLU A 1 106 ? -24.018 -2.129 24.537 1.00 94.31 106 GLU A C 1
ATOM 813 O O . GLU A 1 106 ? -24.991 -2.808 24.211 1.00 94.31 106 GLU A O 1
ATOM 818 N N . TYR A 1 107 ? -23.083 -1.727 23.672 1.00 94.06 107 TYR A N 1
ATOM 819 C CA . TYR A 1 107 ? -23.123 -2.047 22.247 1.00 94.06 107 TYR A CA 1
ATOM 820 C C . TYR A 1 107 ? -23.162 -3.561 22.019 1.00 94.06 107 TYR A C 1
ATOM 822 O O . TYR A 1 107 ? -24.007 -4.052 21.269 1.00 94.06 107 TYR A O 1
ATOM 830 N N . VAL A 1 108 ? -22.300 -4.315 22.713 1.00 92.69 108 VAL A N 1
ATOM 831 C CA . VAL A 1 108 ? -22.258 -5.780 22.601 1.00 92.69 108 VAL A CA 1
ATOM 832 C C . VAL A 1 108 ? -23.585 -6.404 23.038 1.00 92.69 108 VAL A C 1
ATOM 834 O O . VAL A 1 108 ? -24.138 -7.238 22.324 1.00 92.69 108 VAL A O 1
ATOM 837 N N . ARG A 1 109 ? -24.135 -5.973 24.180 1.00 93.12 109 ARG A N 1
ATOM 838 C CA . ARG A 1 109 ? -25.411 -6.488 24.698 1.00 93.12 109 ARG A CA 1
ATOM 839 C C . ARG A 1 109 ? -26.603 -6.122 23.806 1.00 93.12 109 ARG A C 1
ATOM 841 O O . ARG A 1 109 ? -27.578 -6.854 23.791 1.00 93.12 109 ARG A O 1
ATOM 848 N N . GLN A 1 110 ? -26.578 -4.988 23.111 1.00 94.31 110 GLN A N 1
ATOM 849 C CA . GLN A 1 110 ? -27.679 -4.586 22.227 1.00 94.31 110 GLN A CA 1
ATOM 850 C C . GLN A 1 110 ? -27.657 -5.312 20.875 1.00 94.31 110 GLN A C 1
ATOM 852 O O . GLN A 1 110 ? -28.719 -5.541 20.306 1.00 94.31 110 GLN A O 1
ATOM 857 N N . ASN A 1 111 ? -26.472 -5.649 20.357 1.00 90.19 111 ASN A N 1
ATOM 858 C CA . ASN A 1 111 ? -26.321 -6.165 18.992 1.00 90.19 111 ASN A CA 1
ATOM 859 C C . ASN A 1 111 ? -26.064 -7.681 18.909 1.00 90.19 111 ASN A C 1
ATOM 861 O O . ASN A 1 111 ? -26.252 -8.255 17.838 1.00 90.19 111 ASN A O 1
ATOM 865 N N . PHE A 1 112 ? -25.623 -8.336 19.992 1.00 91.12 112 PHE A N 1
ATOM 866 C CA . PHE A 1 112 ? -25.212 -9.753 19.972 1.00 91.12 112 PHE A CA 1
ATOM 867 C C . PHE A 1 112 ? -25.887 -10.651 21.025 1.00 91.12 112 PHE A C 1
ATOM 869 O O . PHE A 1 112 ? -25.611 -11.852 21.038 1.00 91.12 112 PHE A O 1
ATOM 876 N N . TRP A 1 113 ? -26.718 -10.105 21.916 1.00 73.75 113 TRP A N 1
ATOM 877 C CA . TRP A 1 113 ? -27.584 -10.873 22.827 1.00 73.75 113 TRP A CA 1
ATOM 878 C C . TRP A 1 113 ? -29.019 -10.861 22.313 1.00 73.75 113 TRP A C 1
ATOM 880 O O . TRP A 1 113 ? -29.674 -11.919 22.421 1.00 73.75 113 TRP A O 1
#

Organism: Capsicum annuum (NCBI:txid4072)

pLDDT: mean 82.64, std 17.56, range [31.53, 96.06]

Radius of gyration: 18.39 Å; chains: 1; bounding box: 50×32×42 Å

Foldseek 3Di:
DVVVVVVVVVLVPDAPFADPPADDQAAADDQADPVRDGDDDDPRHDYLVCNLVSQVVQEADADPVQHGPDRHDDHPVRSVVVVVVSVVVVCCVVCVVVVVLVVPPVSCVVPPD

Secondary structure (DSSP, 8-state):
--HHHHHHHHHHHS---PPTTPPPPPEEPPSB-TTS-B-PPPTTEE-TTTHHHHHHTTBPPB-TTS-B-SS-SB-HHHHHHHHHHHHHHHHHHHHHHHHHHTT-HHHHHHHH-